Protein AF-A0A3P1SS65-F1 (afdb_monomer_lite)

Radius of gyration: 16.15 Å; chains: 1; bounding box: 39×20×44 Å

Sequence (102 aa):
MQHAYPVVMLGLSTGIILFATLVALGGVYMIPRSRMAKIKDGKTYARQFAKTLAVVAAAPLPSAAVAMTGSIDKTIFPVLAVLLVSFAVCIYIGTRIMRKAM

Secondary structure (DSSP, 8-state):
-TTHHHHHHHHHHHHHHHHHHHHHTTS-----GGGGGG-S-HHHHHHHHHHHHHHHHHTHHHHHHHHHSS-GGGTHHHHHHHHHHHHHHHHHHHHHHHTTT-

Structure (mmCIF, N/CA/C/O backbone):
data_AF-A0A3P1SS65-F1
#
_entry.id   AF-A0A3P1SS65-F1
#
loop_
_atom_site.group_PDB
_atom_site.id
_atom_site.type_symbol
_atom_site.label_atom_id
_atom_site.label_alt_id
_atom_site.label_comp_id
_atom_site.label_asym_id
_atom_site.label_entity_id
_atom_site.label_seq_id
_atom_site.pdbx_PDB_ins_code
_atom_site.Cartn_x
_atom_site.Cartn_y
_atom_site.Cartn_z
_atom_site.occupancy
_atom_site.B_iso_or_equiv
_atom_site.auth_seq_id
_atom_site.auth_comp_id
_atom_site.auth_asym_id
_atom_site.auth_atom_id
_atom_site.pdbx_PDB_model_num
ATOM 1 N N . MET A 1 1 ? 6.806 -4.082 -25.550 1.00 57.31 1 MET A N 1
ATOM 2 C CA . MET A 1 1 ? 6.442 -4.532 -24.182 1.00 57.31 1 MET A CA 1
ATOM 3 C C . MET A 1 1 ? 7.180 -3.780 -23.062 1.00 57.31 1 MET A C 1
ATOM 5 O O . MET A 1 1 ? 6.920 -4.052 -21.898 1.00 57.31 1 MET A O 1
ATOM 9 N N . GLN A 1 2 ? 8.040 -2.798 -23.375 1.00 59.25 2 GLN A N 1
ATOM 10 C CA . GLN A 1 2 ? 8.947 -2.163 -22.409 1.00 59.25 2 GLN A CA 1
ATOM 11 C C . GLN A 1 2 ? 8.266 -1.328 -21.302 1.00 59.25 2 GLN A C 1
ATOM 13 O O . GLN A 1 2 ? 8.835 -1.133 -20.235 1.00 59.25 2 GLN A O 1
ATOM 18 N N . HIS A 1 3 ? 7.016 -0.907 -21.501 1.00 65.25 3 HIS A N 1
ATOM 19 C CA . HIS A 1 3 ? 6.274 -0.106 -20.518 1.00 65.25 3 HIS A CA 1
ATOM 20 C C . HIS A 1 3 ? 5.126 -0.860 -19.835 1.00 65.25 3 HIS A C 1
ATOM 22 O O . HIS A 1 3 ? 4.416 -0.279 -19.022 1.00 65.25 3 HIS A O 1
ATOM 28 N N . ALA A 1 4 ? 4.942 -2.154 -20.118 1.00 74.81 4 ALA A N 1
ATOM 29 C CA . ALA A 1 4 ? 3.841 -2.919 -19.533 1.00 74.81 4 ALA A CA 1
ATOM 30 C C . ALA A 1 4 ? 3.963 -3.023 -18.001 1.00 74.81 4 ALA A C 1
ATOM 32 O O . ALA A 1 4 ? 2.986 -2.817 -17.291 1.00 74.81 4 ALA A O 1
ATOM 33 N N . TYR A 1 5 ? 5.173 -3.264 -17.487 1.00 77.88 5 TYR A N 1
ATOM 34 C CA . TYR A 1 5 ? 5.426 -3.386 -16.048 1.00 77.88 5 TYR A CA 1
ATOM 35 C C . TYR A 1 5 ? 5.087 -2.113 -15.245 1.00 77.88 5 TYR A C 1
ATOM 37 O O . TYR A 1 5 ? 4.262 -2.208 -14.334 1.00 77.88 5 TYR A O 1
ATOM 45 N N . PRO A 1 6 ? 5.637 -0.917 -15.555 1.00 78.44 6 PRO A N 1
ATOM 46 C CA . PRO A 1 6 ? 5.307 0.290 -14.796 1.00 78.44 6 PRO A CA 1
ATOM 47 C C . PRO A 1 6 ? 3.827 0.674 -14.925 1.00 78.44 6 PRO A C 1
ATOM 49 O O . PRO A 1 6 ? 3.237 1.100 -13.937 1.00 78.44 6 PRO A O 1
ATOM 52 N N . VAL A 1 7 ? 3.196 0.459 -16.087 1.00 83.00 7 VAL A N 1
ATOM 53 C CA . VAL A 1 7 ? 1.756 0.721 -16.277 1.00 83.00 7 VAL A CA 1
ATOM 54 C C . VAL A 1 7 ? 0.899 -0.190 -15.393 1.00 83.00 7 VAL A C 1
ATOM 56 O O . VAL A 1 7 ? -0.019 0.291 -14.730 1.00 83.00 7 VAL A O 1
ATOM 59 N N . VAL A 1 8 ? 1.217 -1.486 -15.321 1.00 83.88 8 VAL A N 1
ATOM 60 C CA . VAL A 1 8 ? 0.506 -2.440 -14.452 1.00 83.88 8 VAL A CA 1
ATOM 61 C C . VAL A 1 8 ? 0.708 -2.096 -12.975 1.00 83.88 8 VAL A C 1
ATOM 63 O O . VAL A 1 8 ? -0.257 -2.102 -12.213 1.00 83.88 8 VAL A O 1
ATOM 66 N N . MET A 1 9 ? 1.932 -1.748 -12.569 1.00 82.38 9 MET A N 1
ATOM 67 C CA . MET A 1 9 ? 2.233 -1.388 -11.180 1.00 82.38 9 MET A CA 1
ATOM 68 C C . MET A 1 9 ? 1.537 -0.092 -10.754 1.00 82.38 9 MET A C 1
ATOM 70 O O . MET A 1 9 ? 0.981 -0.039 -9.661 1.00 82.38 9 MET A O 1
ATOM 74 N N . LEU A 1 10 ? 1.496 0.924 -11.621 1.00 83.69 10 LEU A N 1
ATOM 75 C CA . LEU A 1 10 ? 0.738 2.152 -11.368 1.00 83.69 10 LEU A CA 1
ATOM 76 C C . LEU A 1 10 ? -0.767 1.871 -11.277 1.00 83.69 10 LEU A C 1
ATOM 78 O O . LEU A 1 10 ? -1.406 2.318 -10.328 1.00 83.69 10 LEU A O 1
ATOM 82 N N . GLY A 1 11 ? -1.319 1.079 -12.203 1.00 84.94 11 GLY A N 1
ATOM 83 C CA . GLY A 1 11 ? -2.735 0.703 -12.191 1.00 84.94 11 GLY A CA 1
ATOM 84 C C . GLY A 1 11 ? -3.144 -0.057 -10.925 1.00 84.94 11 GLY A C 1
ATOM 85 O O . GLY A 1 11 ? -4.165 0.266 -10.316 1.00 84.94 11 GLY A O 1
ATOM 86 N N . LEU A 1 12 ? -2.323 -1.015 -10.481 1.00 85.19 12 LEU A N 1
ATOM 87 C CA . LEU A 1 12 ? -2.529 -1.738 -9.223 1.00 85.19 12 LEU A CA 1
ATOM 88 C C . LEU A 1 12 ? -2.501 -0.795 -8.016 1.00 85.19 12 LEU A C 1
ATOM 90 O O . LEU A 1 12 ? -3.416 -0.833 -7.193 1.00 85.19 12 LEU A O 1
ATOM 94 N N . SER A 1 13 ? -1.498 0.082 -7.926 1.00 85.19 13 SER A N 1
ATOM 95 C CA . SER A 1 13 ? -1.393 1.065 -6.843 1.00 85.19 13 SER A CA 1
ATOM 96 C C . SER A 1 13 ? -2.615 1.983 -6.791 1.00 85.19 13 SER A C 1
ATOM 98 O O . SER A 1 13 ? -3.211 2.159 -5.729 1.00 85.19 13 SER A O 1
ATOM 100 N N . THR A 1 14 ? -3.048 2.520 -7.936 1.00 83.31 14 THR A N 1
ATOM 101 C CA . THR A 1 14 ? -4.243 3.369 -8.021 1.00 83.31 14 THR A CA 1
ATOM 102 C C . THR A 1 14 ? -5.504 2.612 -7.604 1.00 83.31 14 THR A C 1
ATOM 104 O O . THR A 1 14 ? -6.289 3.138 -6.817 1.00 83.31 14 THR A O 1
ATOM 107 N N . GLY A 1 15 ? -5.684 1.368 -8.060 1.00 83.81 15 GLY A N 1
ATOM 108 C CA . GLY A 1 15 ? -6.829 0.538 -7.681 1.00 83.81 15 GLY A CA 1
ATOM 109 C C . GLY A 1 15 ? -6.902 0.280 -6.173 1.00 83.81 15 GLY A C 1
ATOM 110 O O . GLY A 1 15 ? -7.965 0.429 -5.569 1.00 83.81 15 GLY A O 1
ATOM 111 N N . ILE A 1 16 ? -5.766 -0.033 -5.539 1.00 84.62 16 ILE A N 1
ATOM 112 C CA . ILE A 1 16 ? -5.706 -0.266 -4.089 1.00 84.62 16 ILE A CA 1
ATOM 113 C C . ILE A 1 16 ? -5.939 1.037 -3.310 1.00 84.62 16 ILE A C 1
ATOM 115 O O . ILE A 1 16 ? -6.622 1.007 -2.288 1.00 84.62 16 ILE A O 1
ATOM 119 N N . ILE A 1 17 ? -5.436 2.183 -3.784 1.00 85.44 17 ILE A N 1
ATOM 120 C CA . ILE A 1 17 ? -5.700 3.491 -3.157 1.00 85.44 17 ILE A CA 1
ATOM 121 C C . ILE A 1 17 ? -7.193 3.820 -3.205 1.00 85.44 17 ILE A C 1
ATOM 123 O O . ILE A 1 17 ? -7.769 4.146 -2.170 1.00 85.44 17 ILE A O 1
ATOM 127 N N . LEU A 1 18 ? -7.836 3.685 -4.370 1.00 83.56 18 LEU A N 1
ATOM 128 C CA . LEU A 1 18 ? -9.276 3.923 -4.515 1.00 83.56 18 LEU A CA 1
ATOM 129 C C . LEU A 1 18 ? -10.085 3.007 -3.591 1.00 83.56 18 LEU A C 1
ATOM 131 O O . LEU A 1 18 ? -11.003 3.456 -2.902 1.00 83.56 18 LEU A O 1
ATOM 135 N N . PHE A 1 19 ? -9.700 1.732 -3.516 1.00 79.75 19 PHE A N 1
ATOM 136 C CA . PHE A 1 19 ? -10.313 0.779 -2.602 1.00 79.75 19 PHE A CA 1
ATOM 137 C C . PHE A 1 19 ? -10.121 1.179 -1.129 1.00 79.75 19 PHE A C 1
ATOM 139 O O . PHE A 1 19 ? -11.072 1.160 -0.346 1.00 79.75 19 PHE A O 1
ATOM 146 N N . ALA A 1 20 ? -8.920 1.617 -0.748 1.00 80.56 20 ALA A N 1
ATOM 147 C CA . ALA A 1 20 ? -8.637 2.121 0.591 1.00 80.56 20 ALA A CA 1
ATOM 148 C C . ALA A 1 20 ? -9.516 3.332 0.945 1.00 80.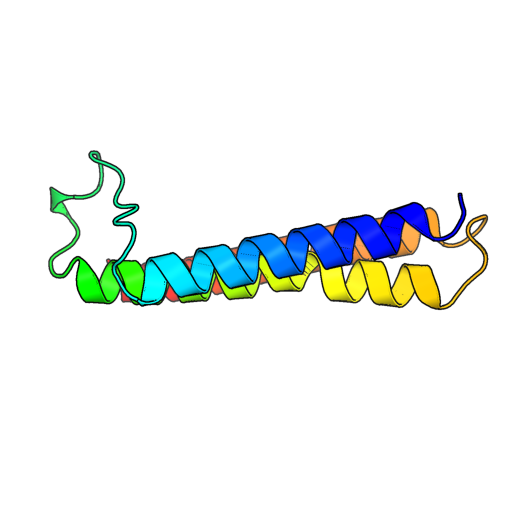56 20 ALA A C 1
ATOM 150 O O . ALA A 1 20 ? -10.021 3.415 2.065 1.00 80.56 20 ALA A O 1
ATOM 151 N N . THR A 1 21 ? -9.754 4.244 -0.002 1.00 79.19 21 THR A N 1
ATOM 152 C CA . THR A 1 21 ? -10.653 5.391 0.189 1.00 79.19 21 THR A CA 1
ATOM 153 C C . THR A 1 21 ? -12.094 4.946 0.445 1.00 79.19 21 THR A C 1
ATOM 155 O O . THR A 1 21 ? -12.728 5.454 1.370 1.00 79.19 21 THR A O 1
ATOM 158 N N . LEU A 1 22 ? -12.599 3.955 -0.298 1.00 80.56 22 LEU A N 1
ATOM 159 C CA . LEU A 1 22 ? -13.943 3.399 -0.084 1.00 80.56 22 LEU A CA 1
ATOM 160 C C . LEU A 1 22 ? -14.090 2.760 1.305 1.00 80.56 22 LEU A C 1
ATOM 162 O O . LEU A 1 22 ? -15.101 2.964 1.982 1.00 80.56 22 LEU A O 1
ATOM 166 N N . VAL A 1 23 ? -13.060 2.045 1.769 1.00 80.69 23 VAL A N 1
ATOM 167 C CA . VAL A 1 23 ? -13.028 1.483 3.128 1.00 80.69 23 VAL A CA 1
ATOM 168 C C . VAL A 1 23 ? -12.972 2.593 4.189 1.00 80.69 23 VAL A C 1
ATOM 170 O O . VAL A 1 23 ? -13.674 2.519 5.197 1.00 80.69 23 VAL A O 1
ATOM 173 N N . ALA A 1 24 ? -12.199 3.662 3.963 1.00 75.81 24 ALA A N 1
ATOM 174 C CA . ALA A 1 24 ? -12.098 4.796 4.890 1.00 75.81 24 ALA A CA 1
ATOM 175 C C . ALA A 1 24 ? -13.420 5.561 5.061 1.00 75.81 24 ALA A C 1
ATOM 177 O O . ALA A 1 24 ? -13.714 6.042 6.159 1.00 75.81 24 ALA A O 1
ATOM 178 N N . LEU A 1 25 ? -14.203 5.673 3.983 1.00 78.00 25 LEU A N 1
ATOM 179 C CA . LEU A 1 25 ? -15.518 6.319 3.970 1.00 78.00 25 LEU A CA 1
ATOM 180 C C . LEU A 1 25 ? -16.613 5.464 4.631 1.00 78.00 25 LEU A C 1
ATOM 182 O O . LEU A 1 25 ? -17.736 5.933 4.790 1.00 78.00 25 LEU A O 1
ATOM 186 N N . GLY A 1 26 ? -16.290 4.240 5.065 1.00 65.44 26 GLY A N 1
ATOM 187 C 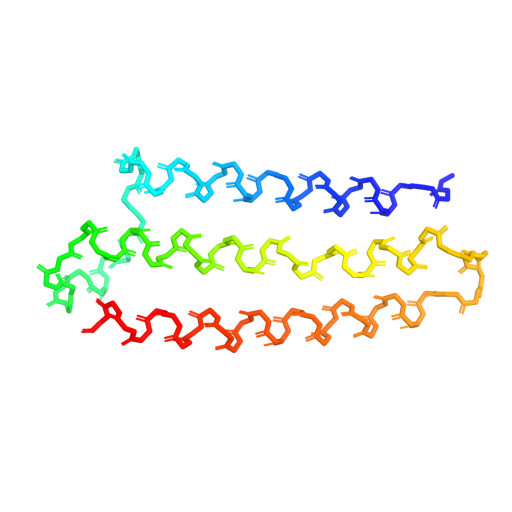CA . GLY A 1 26 ? -17.232 3.341 5.731 1.00 65.44 26 GLY A CA 1
ATOM 188 C C . GLY A 1 26 ? -18.151 2.584 4.771 1.00 65.44 26 GLY A C 1
ATOM 189 O O . GLY A 1 26 ? -19.103 1.960 5.225 1.00 65.44 26 GLY A O 1
ATOM 190 N N . GLY A 1 27 ? -17.862 2.603 3.464 1.00 61.00 27 GLY A N 1
ATOM 191 C CA . GLY A 1 27 ? -18.627 1.843 2.472 1.00 61.00 27 GLY A CA 1
ATOM 192 C C . GLY A 1 27 ? -18.393 0.332 2.557 1.00 61.00 27 GLY A C 1
ATOM 193 O O . GLY A 1 27 ? -19.228 -0.444 2.102 1.00 61.00 27 GLY A O 1
ATOM 194 N N . VAL A 1 28 ? -17.274 -0.101 3.155 1.00 65.62 28 VAL A N 1
ATOM 195 C CA . VAL A 1 28 ? -16.913 -1.519 3.292 1.00 65.62 28 VAL A CA 1
ATOM 196 C C . VAL A 1 28 ? -16.273 -1.774 4.658 1.00 65.62 28 VAL A C 1
ATOM 198 O O . VAL A 1 28 ? -15.208 -1.242 4.969 1.00 65.62 28 VAL A O 1
ATOM 201 N N . TYR A 1 29 ? -16.889 -2.635 5.469 1.00 63.03 29 TYR A N 1
ATOM 202 C CA . TYR A 1 29 ? -16.332 -3.082 6.748 1.00 63.03 29 TYR A CA 1
ATOM 203 C C . TYR A 1 29 ? -15.513 -4.365 6.554 1.00 63.03 29 TYR A C 1
ATOM 205 O O . TYR A 1 29 ? -16.057 -5.465 6.518 1.00 63.03 29 TYR A O 1
ATOM 213 N N . MET A 1 30 ? -14.188 -4.238 6.457 1.00 67.06 30 MET A N 1
ATOM 214 C CA . MET A 1 30 ? -13.264 -5.379 6.355 1.00 67.06 30 MET A CA 1
ATOM 215 C C . MET A 1 30 ? -12.719 -5.802 7.721 1.00 67.06 30 MET A C 1
ATOM 217 O O . MET A 1 30 ? -11.512 -5.809 7.945 1.00 67.06 30 MET A O 1
ATOM 221 N N . ILE A 1 31 ? -13.600 -6.147 8.661 1.00 73.69 31 ILE A N 1
ATOM 222 C CA . ILE A 1 31 ? -13.175 -6.720 9.943 1.00 73.69 31 ILE A CA 1
ATOM 223 C C . ILE A 1 31 ? -13.225 -8.251 9.837 1.00 73.69 31 ILE A C 1
ATOM 225 O O . ILE A 1 31 ? -14.309 -8.808 9.654 1.00 73.69 31 ILE A O 1
ATOM 229 N N . PRO A 1 32 ? -12.096 -8.970 9.991 1.00 72.44 32 PRO A N 1
ATOM 230 C CA . PRO A 1 32 ? -12.123 -10.424 10.076 1.00 72.44 32 PRO A CA 1
ATOM 231 C C . PRO A 1 32 ? -13.003 -10.863 11.250 1.00 72.44 32 PRO A C 1
ATOM 233 O O . PRO A 1 32 ? -12.811 -10.385 12.371 1.00 72.44 32 PRO A O 1
ATOM 236 N N . ARG A 1 33 ? -13.928 -11.810 11.034 1.00 70.75 33 ARG A N 1
ATOM 237 C CA . ARG A 1 33 ? -14.815 -12.325 12.101 1.00 70.75 33 ARG A CA 1
ATOM 238 C C . ARG A 1 33 ? -14.038 -12.786 13.341 1.00 70.75 33 ARG A C 1
ATOM 240 O O . ARG A 1 33 ? -14.460 -12.522 14.460 1.00 70.75 33 ARG A O 1
ATOM 247 N N . SER A 1 34 ? -12.852 -13.366 13.149 1.00 74.31 34 SER A N 1
ATOM 248 C CA . SER A 1 34 ? -11.942 -13.803 14.223 1.00 74.31 34 SER A CA 1
ATOM 249 C C . SER A 1 34 ? -11.369 -12.668 15.088 1.00 74.31 34 SER A C 1
ATOM 251 O O . SER A 1 34 ? -10.814 -12.923 16.156 1.00 74.31 34 SER A O 1
ATOM 253 N N . ARG A 1 35 ? -11.470 -11.412 14.640 1.00 71.44 35 ARG A N 1
ATOM 254 C CA . ARG A 1 35 ? -10.942 -10.217 15.316 1.00 71.44 35 ARG A CA 1
ATOM 255 C C . ARG A 1 35 ? -12.037 -9.249 15.770 1.00 71.44 35 ARG A C 1
ATOM 257 O O . ARG A 1 35 ? -11.703 -8.332 16.513 1.00 71.44 35 ARG A O 1
ATOM 264 N N . MET A 1 36 ? -13.308 -9.451 15.391 1.00 70.69 36 MET A N 1
ATOM 265 C CA . MET A 1 36 ? -14.415 -8.552 15.769 1.00 70.69 36 MET A CA 1
ATOM 266 C C . MET A 1 36 ? -14.493 -8.328 17.282 1.00 70.69 36 MET A C 1
ATOM 268 O O . MET A 1 36 ? -14.601 -7.190 17.714 1.00 70.69 36 MET A O 1
ATOM 272 N N . ALA A 1 37 ? -14.339 -9.383 18.089 1.00 72.06 37 ALA A N 1
ATOM 273 C CA . ALA A 1 37 ? -14.399 -9.284 19.550 1.00 72.06 37 ALA A CA 1
ATOM 274 C C . ALA A 1 37 ? -13.271 -8.437 20.177 1.00 72.06 37 ALA A C 1
ATOM 276 O O . ALA A 1 37 ? -13.388 -8.012 21.321 1.00 72.06 37 ALA A O 1
ATOM 277 N N . LYS A 1 38 ? -12.170 -8.197 19.449 1.00 70.94 38 LYS A N 1
ATOM 278 C CA . LYS A 1 38 ? -11.029 -7.392 19.920 1.00 70.94 38 LYS A CA 1
ATOM 279 C C . LYS A 1 38 ? -11.095 -5.934 19.466 1.00 70.94 38 LYS A C 1
ATOM 281 O O . LYS A 1 38 ? -10.298 -5.131 19.929 1.00 70.94 38 LYS A O 1
ATOM 286 N N . ILE A 1 39 ? -12.010 -5.584 18.564 1.00 72.31 39 ILE A N 1
ATOM 287 C CA . ILE A 1 39 ? -12.094 -4.241 17.988 1.00 72.31 39 ILE A CA 1
ATOM 288 C C . ILE A 1 39 ? -13.209 -3.482 18.705 1.00 72.31 39 ILE A C 1
ATOM 290 O O . ILE A 1 39 ? -14.387 -3.704 18.445 1.00 72.31 39 ILE A O 1
ATOM 294 N N . LYS A 1 40 ? -12.822 -2.577 19.614 1.00 66.69 40 LYS A N 1
ATOM 295 C CA . LYS A 1 40 ? -13.760 -1.721 20.364 1.00 66.69 40 LYS A CA 1
ATOM 296 C C . LYS A 1 40 ? -14.480 -0.696 19.482 1.00 66.69 40 LYS A C 1
ATOM 298 O O . LYS A 1 40 ? -15.611 -0.336 19.783 1.00 66.69 40 LYS A O 1
ATOM 303 N N . ASP A 1 41 ? -13.834 -0.231 18.412 1.00 78.69 41 ASP A N 1
ATOM 304 C CA . ASP A 1 41 ? -14.387 0.766 17.491 1.00 78.69 41 ASP A CA 1
ATOM 305 C C . ASP A 1 41 ? -14.095 0.391 16.029 1.00 78.69 41 ASP A C 1
ATOM 307 O O . ASP A 1 41 ? -12.985 0.561 15.512 1.00 78.69 41 ASP A O 1
ATOM 311 N N . GLY A 1 42 ? -15.129 -0.102 15.341 1.00 73.62 42 GLY A N 1
ATOM 312 C CA . GLY A 1 42 ? -15.050 -0.497 13.935 1.00 73.62 42 GLY A CA 1
ATOM 313 C C . GLY A 1 42 ? -14.747 0.660 12.978 1.00 73.62 42 GLY A C 1
ATOM 314 O O . GLY A 1 42 ? -14.124 0.439 11.939 1.00 73.62 42 GLY A O 1
ATOM 315 N N . LYS A 1 43 ? -15.117 1.903 13.323 1.00 77.44 43 LYS A N 1
ATOM 316 C CA . LYS A 1 43 ? -14.848 3.089 12.494 1.00 77.44 43 LYS A CA 1
ATOM 317 C C . LYS A 1 43 ? -13.377 3.484 12.572 1.00 77.44 43 LYS A C 1
ATOM 319 O O . LYS A 1 43 ? -12.761 3.795 11.550 1.00 77.44 43 LYS A O 1
ATOM 324 N N . THR A 1 44 ? -12.795 3.429 13.768 1.00 80.62 44 THR A N 1
ATOM 325 C CA . THR A 1 44 ? -11.355 3.645 13.958 1.00 80.62 44 THR A CA 1
ATOM 326 C C . THR A 1 44 ? -10.538 2.544 13.285 1.00 80.62 44 THR A C 1
ATOM 328 O O . THR A 1 44 ? -9.568 2.854 12.589 1.00 80.62 44 THR A O 1
ATOM 331 N N . TYR A 1 45 ? -10.969 1.284 13.387 1.00 82.44 45 TYR A N 1
ATOM 332 C CA . TYR A 1 45 ? -10.340 0.176 12.669 1.00 82.4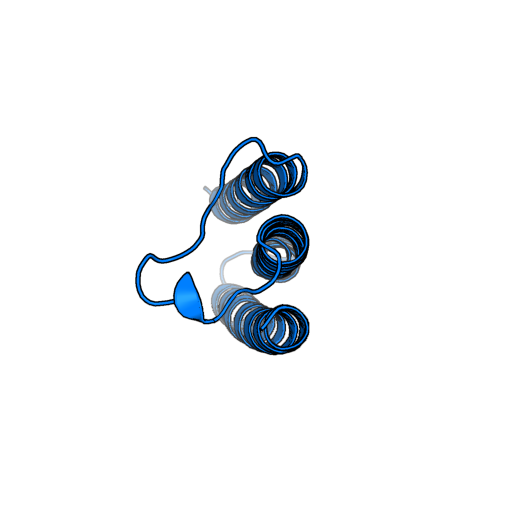4 45 TYR A CA 1
ATOM 333 C C . TYR A 1 45 ? -10.371 0.375 11.149 1.00 82.44 45 TYR A C 1
ATOM 335 O O . TYR A 1 45 ? -9.323 0.299 10.513 1.00 82.44 45 TYR A O 1
ATOM 343 N N . ALA A 1 46 ? -11.532 0.694 10.563 1.00 79.19 46 ALA A N 1
ATOM 344 C CA . ALA A 1 46 ? -11.668 0.899 9.119 1.00 79.19 46 ALA A CA 1
ATOM 345 C C . ALA A 1 46 ? -10.750 2.020 8.603 1.00 79.19 46 ALA A C 1
ATOM 347 O O . ALA A 1 46 ? -10.067 1.854 7.594 1.00 79.19 46 ALA A O 1
ATOM 348 N N . ARG A 1 47 ? -10.646 3.134 9.342 1.00 81.56 47 ARG A N 1
ATOM 349 C CA . ARG A 1 47 ? -9.717 4.229 9.013 1.00 81.56 47 ARG A CA 1
ATOM 350 C C . ARG A 1 47 ? -8.256 3.796 9.058 1.00 81.56 47 ARG A C 1
ATOM 352 O O . ARG A 1 47 ? -7.472 4.208 8.207 1.00 81.56 47 ARG A O 1
ATOM 359 N N . GLN A 1 48 ? -7.860 3.011 10.056 1.00 83.31 48 GLN A N 1
ATOM 360 C CA . GLN A 1 48 ? -6.476 2.553 10.172 1.00 83.31 48 GLN A CA 1
ATOM 361 C C . GLN A 1 48 ? -6.140 1.477 9.138 1.00 83.31 48 GLN A C 1
ATOM 363 O O . GLN A 1 48 ? -5.069 1.524 8.542 1.00 83.31 48 GLN A O 1
ATOM 368 N N . PHE A 1 49 ? -7.083 0.587 8.844 1.00 83.81 49 PHE A N 1
ATOM 369 C CA . PHE A 1 49 ? -6.956 -0.396 7.778 1.00 83.81 49 PHE A CA 1
ATOM 370 C C . PHE A 1 49 ? -6.833 0.268 6.402 1.00 83.81 49 PHE A C 1
ATOM 372 O O . PHE A 1 49 ? -5.939 -0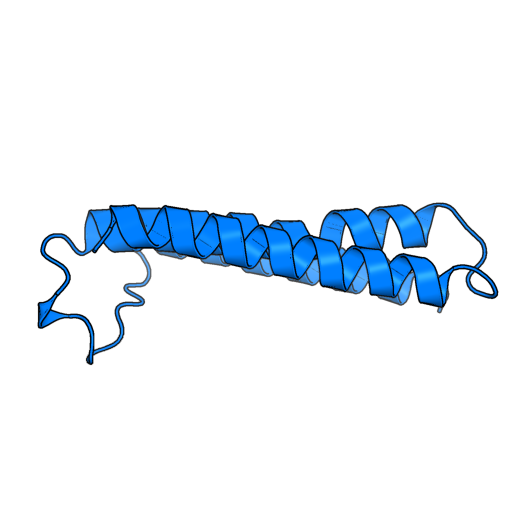.079 5.636 1.00 83.81 49 PHE A O 1
ATOM 379 N N . ALA A 1 50 ? -7.638 1.297 6.123 1.00 82.12 50 ALA A N 1
ATOM 380 C CA . ALA A 1 50 ? -7.502 2.103 4.914 1.00 82.12 50 ALA A CA 1
ATOM 381 C C . ALA A 1 50 ? -6.128 2.784 4.809 1.00 82.12 50 ALA A C 1
ATOM 383 O O . ALA A 1 50 ? -5.501 2.756 3.753 1.00 82.12 50 ALA A O 1
ATOM 384 N N . LYS A 1 51 ? -5.606 3.344 5.908 1.00 83.06 51 LYS A N 1
ATOM 385 C CA . LYS A 1 51 ? -4.239 3.895 5.935 1.00 83.06 51 LYS A CA 1
ATOM 386 C C . LYS A 1 51 ? -3.194 2.825 5.623 1.00 83.06 51 LYS A C 1
ATOM 388 O O . LYS A 1 51 ? -2.278 3.081 4.850 1.00 83.06 51 LYS A O 1
ATOM 393 N N . THR A 1 52 ? -3.340 1.631 6.189 1.00 85.06 52 THR A N 1
ATOM 394 C CA . THR A 1 52 ? -2.447 0.503 5.908 1.00 85.06 52 THR A CA 1
ATOM 395 C C . THR A 1 52 ? -2.504 0.085 4.441 1.00 85.06 52 THR A C 1
ATOM 397 O O . THR A 1 52 ? -1.453 -0.093 3.832 1.00 85.06 52 THR A O 1
ATOM 400 N N . LEU A 1 53 ? -3.697 -0.001 3.846 1.00 83.56 53 LEU A N 1
ATOM 401 C CA . LEU A 1 53 ? -3.857 -0.283 2.418 1.00 83.56 53 LEU A CA 1
ATOM 402 C C . LEU A 1 53 ? -3.196 0.785 1.543 1.00 83.56 53 LEU A C 1
ATOM 404 O O . LEU A 1 53 ? -2.482 0.435 0.611 1.00 83.56 53 LEU A O 1
ATOM 408 N N . ALA A 1 54 ? -3.371 2.069 1.867 1.00 83.06 54 ALA A N 1
ATOM 409 C CA . ALA A 1 54 ? -2.739 3.163 1.131 1.00 83.06 54 ALA A CA 1
ATOM 410 C C . ALA A 1 54 ? -1.202 3.104 1.206 1.00 83.06 54 ALA A C 1
ATOM 412 O O . ALA A 1 54 ? -0.525 3.323 0.206 1.00 83.06 54 ALA A O 1
ATOM 413 N N . VAL A 1 55 ? -0.644 2.754 2.370 1.00 84.75 55 VAL A N 1
ATOM 414 C CA . VAL A 1 55 ? 0.806 2.559 2.532 1.00 84.75 55 VAL A CA 1
ATOM 415 C C . VAL A 1 55 ? 1.294 1.370 1.705 1.00 84.75 55 VAL A C 1
ATOM 417 O O . VAL A 1 55 ? 2.290 1.489 0.999 1.00 84.75 55 VAL A O 1
ATOM 420 N N . VAL A 1 56 ? 0.598 0.232 1.737 1.00 84.81 56 VAL A N 1
ATOM 421 C CA . VAL A 1 56 ? 0.964 -0.946 0.929 1.00 84.81 56 VAL A CA 1
ATOM 422 C C . VAL A 1 56 ? 0.849 -0.656 -0.568 1.00 84.81 56 VAL A C 1
ATOM 424 O O . VAL A 1 56 ? 1.720 -1.065 -1.330 1.00 84.81 56 VAL A O 1
ATOM 427 N N . ALA A 1 57 ? -0.148 0.125 -0.982 1.00 85.62 57 ALA A N 1
ATOM 428 C CA . ALA A 1 57 ? -0.303 0.576 -2.362 1.00 85.62 57 ALA A CA 1
ATOM 429 C C . ALA A 1 57 ? 0.833 1.487 -2.843 1.00 85.62 57 ALA A C 1
ATOM 431 O O . ALA A 1 57 ? 1.012 1.645 -4.043 1.00 85.62 57 ALA A O 1
ATOM 432 N N . ALA A 1 58 ? 1.615 2.087 -1.942 1.00 82.19 58 ALA A N 1
ATOM 433 C CA . ALA A 1 58 ? 2.785 2.868 -2.328 1.00 82.19 58 ALA A CA 1
ATOM 434 C C . ALA A 1 58 ? 4.002 1.990 -2.666 1.00 82.19 58 ALA A C 1
ATOM 436 O O . ALA A 1 58 ? 4.895 2.449 -3.372 1.00 82.19 58 ALA A O 1
ATOM 437 N N . ALA A 1 59 ? 4.043 0.730 -2.213 1.00 84.00 59 ALA A N 1
ATOM 438 C CA . ALA A 1 59 ? 5.184 -0.171 -2.406 1.00 84.00 59 ALA A CA 1
ATOM 439 C C . ALA A 1 59 ? 5.606 -0.396 -3.877 1.00 84.00 59 ALA A C 1
ATOM 441 O O . ALA A 1 59 ? 6.807 -0.483 -4.135 1.00 84.00 59 ALA A O 1
ATOM 442 N N . PRO A 1 60 ? 4.687 -0.469 -4.860 1.00 83.75 60 PRO A N 1
ATOM 443 C CA . PRO A 1 60 ? 5.059 -0.643 -6.262 1.00 83.75 60 PRO A CA 1
ATOM 444 C C . PRO A 1 60 ? 5.598 0.633 -6.920 1.00 83.75 60 PRO A C 1
ATOM 446 O O . PRO A 1 60 ? 6.263 0.540 -7.949 1.00 83.75 60 PRO A O 1
ATOM 449 N N . LEU A 1 61 ? 5.332 1.823 -6.360 1.00 84.75 61 LEU A N 1
ATOM 450 C CA . LEU A 1 61 ? 5.663 3.103 -7.003 1.00 84.75 61 LEU A CA 1
ATOM 451 C C . LEU A 1 61 ? 7.179 3.320 -7.164 1.00 84.75 61 LEU A C 1
ATOM 453 O O . LEU A 1 61 ? 7.595 3.661 -8.272 1.00 84.75 61 LEU A O 1
ATOM 457 N N . PRO A 1 62 ? 8.033 3.073 -6.146 1.00 83.75 62 PRO A N 1
ATOM 458 C CA . PRO A 1 62 ? 9.483 3.169 -6.309 1.00 83.75 62 PRO A CA 1
ATOM 459 C C . PRO A 1 62 ? 10.024 2.174 -7.342 1.00 83.75 62 PRO A C 1
ATOM 461 O O . PRO A 1 62 ? 10.904 2.515 -8.126 1.00 83.75 62 PRO A O 1
ATOM 464 N N . SER A 1 63 ? 9.469 0.956 -7.385 1.00 82.00 63 SER A N 1
ATOM 465 C CA . SER A 1 63 ? 9.853 -0.069 -8.366 1.00 82.00 63 SER A CA 1
ATOM 466 C C . SER A 1 63 ? 9.482 0.354 -9.793 1.00 82.00 63 SER A C 1
ATOM 468 O O . SER A 1 63 ? 10.297 0.236 -10.707 1.00 82.00 63 SER A O 1
ATOM 470 N N . ALA A 1 64 ? 8.286 0.923 -9.980 1.00 80.00 64 ALA A N 1
ATOM 471 C CA . ALA A 1 64 ? 7.848 1.478 -11.256 1.00 80.00 64 ALA A CA 1
ATOM 472 C C . ALA A 1 64 ? 8.713 2.673 -11.694 1.00 80.00 64 ALA A C 1
ATOM 474 O O . ALA A 1 64 ? 9.093 2.744 -12.859 1.00 80.00 64 ALA A O 1
ATOM 475 N N . ALA A 1 65 ? 9.085 3.566 -10.769 1.00 82.06 65 ALA A N 1
ATOM 476 C CA . ALA A 1 65 ? 9.961 4.700 -11.059 1.00 82.06 65 ALA A CA 1
ATOM 477 C C . ALA A 1 65 ? 11.343 4.246 -11.560 1.00 82.06 65 ALA A C 1
ATOM 479 O O . ALA A 1 65 ? 11.832 4.765 -12.558 1.00 82.06 65 ALA A O 1
ATOM 480 N N . VAL A 1 66 ? 11.938 3.227 -10.929 1.00 80.81 66 VAL A N 1
ATOM 481 C CA . VAL A 1 66 ? 13.217 2.637 -11.370 1.00 80.81 66 VAL A CA 1
ATOM 482 C C . VAL A 1 66 ? 13.081 1.932 -12.723 1.00 80.81 66 VAL A C 1
ATOM 484 O O . VAL A 1 66 ? 13.985 1.999 -13.551 1.00 80.81 66 VAL A O 1
ATOM 487 N N . ALA A 1 67 ? 11.942 1.293 -12.995 1.00 79.38 67 ALA A N 1
ATOM 488 C CA . ALA A 1 67 ? 11.682 0.681 -14.297 1.00 79.38 67 ALA A CA 1
ATOM 489 C C . ALA A 1 67 ? 11.546 1.718 -15.431 1.00 79.38 67 ALA A C 1
ATOM 491 O O . ALA A 1 67 ? 11.784 1.389 -16.590 1.00 79.38 67 ALA A O 1
ATOM 492 N N . MET A 1 68 ? 11.178 2.965 -15.115 1.00 76.69 68 MET A N 1
ATOM 493 C CA . MET A 1 68 ? 11.048 4.050 -16.094 1.00 76.69 68 MET A CA 1
ATOM 494 C C . MET A 1 68 ? 12.378 4.746 -16.427 1.00 76.69 68 MET A C 1
ATOM 496 O O . MET A 1 68 ? 12.443 5.439 -17.439 1.00 76.69 68 MET A O 1
ATOM 500 N N . THR A 1 69 ? 13.434 4.574 -15.621 1.00 77.56 69 THR A N 1
ATOM 501 C CA . THR A 1 69 ? 14.707 5.305 -15.778 1.00 77.56 69 THR A CA 1
ATOM 502 C C . THR A 1 69 ? 15.793 4.572 -16.576 1.00 77.56 69 THR A C 1
ATOM 504 O O . THR A 1 69 ? 16.843 5.165 -16.816 1.00 77.56 69 THR A O 1
ATOM 507 N N . GLY A 1 70 ? 15.596 3.324 -17.032 1.00 63.78 70 GLY A N 1
ATOM 508 C CA . GLY A 1 70 ? 16.659 2.595 -17.741 1.00 63.78 70 GLY A CA 1
ATOM 509 C C . GLY A 1 70 ? 16.228 1.430 -18.637 1.00 63.78 70 GLY A C 1
ATOM 510 O O . GLY A 1 70 ? 15.166 0.835 -18.467 1.00 63.78 70 GLY A O 1
ATOM 511 N N . SER A 1 71 ? 17.105 1.090 -19.590 1.00 58.78 71 SER A N 1
ATOM 512 C CA . SER A 1 71 ? 16.976 -0.022 -20.542 1.00 58.78 71 SER A CA 1
ATOM 513 C C . SER A 1 71 ? 16.867 -1.377 -19.828 1.00 58.78 71 SER A C 1
ATOM 515 O O . SER A 1 71 ? 17.751 -1.757 -19.057 1.00 58.78 71 SER A O 1
ATOM 517 N N . ILE A 1 72 ? 15.784 -2.097 -20.125 1.00 57.41 72 ILE A N 1
ATOM 518 C CA . ILE A 1 72 ? 15.266 -3.291 -19.425 1.00 57.41 72 ILE A CA 1
ATOM 519 C C . ILE A 1 72 ? 16.277 -4.426 -19.238 1.00 57.41 72 ILE A C 1
ATOM 521 O O . ILE A 1 72 ? 16.180 -5.172 -18.265 1.00 57.41 72 ILE A O 1
ATOM 525 N N . ASP A 1 73 ? 17.297 -4.511 -20.089 1.00 60.12 73 ASP A N 1
ATOM 526 C CA . ASP A 1 73 ? 18.264 -5.612 -20.066 1.00 60.12 73 ASP A CA 1
ATOM 527 C C . ASP A 1 73 ? 19.215 -5.586 -18.856 1.00 60.12 73 ASP A C 1
ATOM 529 O O . ASP A 1 73 ? 19.840 -6.597 -18.543 1.00 60.12 73 ASP A O 1
ATOM 533 N N . LYS A 1 74 ? 19.318 -4.460 -18.131 1.00 60.62 74 LYS A N 1
ATOM 534 C CA . LYS A 1 74 ? 20.174 -4.333 -16.929 1.00 60.62 74 LYS A CA 1
ATOM 535 C C . LYS A 1 74 ? 19.419 -3.954 -15.652 1.00 60.62 74 LYS A C 1
ATOM 537 O O . LYS A 1 74 ? 20.036 -3.838 -14.595 1.00 60.62 74 LYS A O 1
ATOM 542 N N . THR A 1 75 ? 18.101 -3.762 -15.719 1.00 66.38 75 THR A N 1
ATOM 543 C CA . THR A 1 75 ? 17.318 -3.160 -14.624 1.00 66.38 75 THR A CA 1
ATOM 544 C C . THR A 1 75 ? 16.368 -4.123 -13.904 1.00 66.38 75 THR A C 1
ATOM 546 O O . THR A 1 75 ? 15.818 -3.756 -12.870 1.00 66.38 75 THR A O 1
ATOM 549 N N . ILE A 1 76 ? 16.223 -5.381 -14.341 1.00 74.94 76 ILE A N 1
ATOM 550 C CA . ILE A 1 76 ? 15.308 -6.353 -13.700 1.00 74.94 76 ILE A CA 1
ATOM 551 C C . ILE A 1 76 ? 15.654 -6.607 -12.221 1.00 74.94 76 ILE A C 1
ATOM 553 O O . ILE A 1 76 ? 14.783 -6.514 -11.356 1.00 74.94 76 ILE A O 1
ATOM 557 N N . PHE A 1 77 ? 16.923 -6.885 -11.909 1.00 76.56 77 PHE A N 1
ATOM 558 C CA . PHE A 1 77 ? 17.371 -7.118 -10.530 1.00 76.56 77 PHE A CA 1
ATOM 559 C C . PHE A 1 77 ? 17.131 -5.923 -9.589 1.00 76.56 77 PHE A C 1
ATOM 561 O O . PHE A 1 77 ? 16.525 -6.128 -8.534 1.00 76.56 77 PHE A O 1
ATOM 568 N N . PRO A 1 78 ? 17.535 -4.679 -9.924 1.00 78.44 78 PRO A N 1
ATOM 569 C CA . PRO A 1 78 ? 17.267 -3.536 -9.055 1.00 78.44 78 PRO A CA 1
ATOM 570 C C . PRO A 1 78 ? 15.768 -3.228 -8.921 1.00 78.44 78 PRO A C 1
ATOM 572 O O . PRO A 1 78 ? 15.323 -2.899 -7.825 1.00 78.44 78 PRO A O 1
ATOM 575 N N . VAL A 1 79 ? 14.961 -3.402 -9.976 1.00 81.69 79 VAL A N 1
ATOM 576 C CA . VAL A 1 79 ? 13.498 -3.207 -9.923 1.00 81.69 79 VAL A CA 1
ATOM 577 C C . VAL A 1 79 ? 12.831 -4.181 -8.943 1.00 81.69 79 VAL A C 1
ATOM 579 O O . VAL A 1 79 ? 11.974 -3.764 -8.156 1.00 81.69 79 VAL A O 1
ATOM 582 N N . LEU A 1 80 ? 13.244 -5.454 -8.951 1.00 81.94 80 LEU A N 1
ATOM 583 C CA . LEU A 1 80 ? 12.755 -6.477 -8.020 1.00 81.94 80 LEU A CA 1
ATOM 584 C C . LEU A 1 80 ? 13.218 -6.221 -6.583 1.00 81.94 80 LEU A C 1
ATOM 586 O O . LEU A 1 80 ? 12.412 -6.311 -5.657 1.00 81.94 80 LEU A O 1
ATOM 590 N N . ALA A 1 81 ? 14.488 -5.862 -6.387 1.00 83.94 81 ALA A N 1
ATOM 591 C CA . ALA A 1 81 ? 15.020 -5.542 -5.064 1.00 83.94 81 ALA A CA 1
ATOM 592 C C . ALA A 1 81 ? 14.272 -4.358 -4.434 1.00 83.94 81 ALA A C 1
ATOM 594 O O . ALA A 1 81 ? 13.845 -4.430 -3.281 1.00 83.94 81 ALA A O 1
ATOM 595 N N . VAL A 1 82 ? 14.035 -3.298 -5.213 1.00 85.50 82 VAL A N 1
ATOM 596 C CA . VAL A 1 82 ? 13.272 -2.124 -4.773 1.00 85.50 82 VAL A CA 1
ATOM 597 C C . VAL A 1 82 ? 11.831 -2.499 -4.442 1.00 85.50 82 VAL A C 1
ATOM 599 O O . VAL A 1 82 ? 11.314 -2.023 -3.432 1.00 85.50 82 VAL A O 1
ATOM 602 N N . LEU A 1 83 ? 11.189 -3.378 -5.219 1.00 84.81 83 LEU A N 1
ATOM 603 C CA . LEU A 1 83 ? 9.832 -3.843 -4.922 1.00 84.81 83 LEU A CA 1
ATOM 604 C C . LEU A 1 83 ? 9.772 -4.595 -3.586 1.00 84.81 83 LEU A C 1
ATOM 606 O O . LEU A 1 83 ? 8.934 -4.276 -2.746 1.00 84.81 83 LEU A O 1
ATOM 610 N N . LEU A 1 84 ? 10.672 -5.560 -3.373 1.00 86.19 84 LEU A N 1
ATOM 611 C CA . LEU A 1 84 ? 10.705 -6.375 -2.155 1.00 86.19 84 LEU A CA 1
ATOM 612 C C . LEU A 1 84 ? 10.984 -5.530 -0.908 1.00 86.19 84 LEU A C 1
ATOM 614 O O . LEU A 1 84 ? 10.277 -5.658 0.092 1.00 86.19 84 LEU A O 1
ATOM 618 N N . VAL A 1 85 ? 11.975 -4.636 -0.977 1.00 87.69 85 VAL A N 1
ATOM 619 C CA . VAL A 1 85 ? 12.312 -3.728 0.128 1.00 87.69 85 VAL A CA 1
ATOM 620 C C . VAL A 1 85 ? 11.152 -2.774 0.412 1.00 87.69 85 VAL A C 1
ATOM 622 O O . VAL A 1 85 ? 10.743 -2.641 1.566 1.00 87.69 85 VAL A O 1
ATOM 625 N N . SER A 1 86 ? 10.569 -2.162 -0.624 1.00 85.62 86 SER A N 1
ATOM 626 C CA . SER A 1 86 ? 9.427 -1.251 -0.460 1.00 85.62 86 SER A CA 1
ATOM 627 C C . SER A 1 86 ? 8.234 -1.973 0.162 1.00 85.62 86 SER A C 1
ATOM 629 O O . SER A 1 86 ? 7.617 -1.464 1.094 1.00 85.62 86 SER A O 1
ATOM 631 N N . PHE A 1 87 ? 7.946 -3.197 -0.282 1.00 86.19 87 PHE A N 1
ATOM 632 C CA . PHE A 1 87 ? 6.856 -4.001 0.260 1.00 86.19 87 PHE A CA 1
ATOM 633 C C . PHE A 1 87 ? 7.084 -4.372 1.731 1.00 86.19 87 PHE A C 1
ATOM 635 O O . PHE A 1 87 ? 6.180 -4.205 2.551 1.00 86.19 87 PHE A O 1
ATOM 642 N N . ALA A 1 88 ? 8.298 -4.796 2.098 1.00 87.12 88 ALA A N 1
ATOM 643 C CA . ALA A 1 88 ? 8.651 -5.105 3.483 1.00 87.12 88 ALA A CA 1
ATOM 644 C C . ALA A 1 88 ? 8.507 -3.880 4.405 1.00 87.12 88 ALA A C 1
ATOM 646 O O . ALA A 1 88 ? 7.918 -3.979 5.486 1.00 87.12 88 ALA A O 1
ATOM 647 N N . VAL A 1 89 ? 8.979 -2.709 3.960 1.00 87.44 89 VAL A N 1
ATOM 648 C CA . VAL A 1 89 ? 8.834 -1.441 4.693 1.00 87.44 89 VAL A CA 1
ATOM 649 C C . VAL A 1 89 ? 7.359 -1.064 4.844 1.00 87.44 89 VAL A C 1
ATOM 651 O O . VAL A 1 89 ? 6.918 -0.734 5.947 1.00 87.44 89 VAL A O 1
ATOM 654 N N . CYS A 1 90 ? 6.567 -1.175 3.777 1.00 87.44 90 CYS A N 1
ATOM 655 C CA . CYS A 1 90 ? 5.139 -0.878 3.818 1.00 87.44 90 CYS A CA 1
ATOM 656 C C . CYS A 1 90 ? 4.362 -1.827 4.740 1.00 87.44 90 CYS A C 1
ATOM 658 O O . CYS A 1 90 ? 3.489 -1.368 5.477 1.00 87.44 90 CYS A O 1
ATOM 660 N N . ILE A 1 91 ? 4.701 -3.121 4.777 1.00 84.56 91 ILE A N 1
ATOM 661 C CA . ILE A 1 91 ? 4.138 -4.070 5.751 1.00 84.56 91 ILE A CA 1
ATOM 662 C C . ILE A 1 91 ? 4.522 -3.669 7.176 1.00 84.56 91 ILE A C 1
ATOM 664 O O . ILE A 1 91 ? 3.665 -3.638 8.061 1.00 84.56 91 ILE A O 1
ATOM 668 N N . TYR A 1 92 ? 5.788 -3.334 7.425 1.00 88.62 92 TYR A N 1
ATOM 669 C CA . TYR A 1 92 ? 6.232 -2.915 8.753 1.00 88.62 92 TYR A CA 1
ATOM 670 C C . TYR A 1 92 ? 5.476 -1.666 9.239 1.00 88.62 92 TYR A C 1
ATOM 672 O O . TYR A 1 92 ? 4.924 -1.658 10.342 1.00 88.62 92 TYR A O 1
ATOM 680 N N . ILE A 1 93 ? 5.355 -0.639 8.396 1.00 85.44 93 ILE A N 1
ATOM 681 C CA . ILE A 1 93 ? 4.571 0.567 8.701 1.00 85.44 93 ILE A CA 1
ATOM 682 C C . ILE A 1 93 ? 3.087 0.212 8.882 1.00 85.44 93 ILE A C 1
ATOM 684 O O . ILE A 1 93 ? 2.461 0.639 9.852 1.00 85.44 93 ILE A O 1
ATOM 688 N N . GLY A 1 94 ? 2.530 -0.621 8.003 1.00 81.19 94 GLY A N 1
ATOM 689 C CA . GLY A 1 94 ? 1.141 -1.067 8.051 1.00 81.19 94 GLY A CA 1
ATOM 690 C C . GLY A 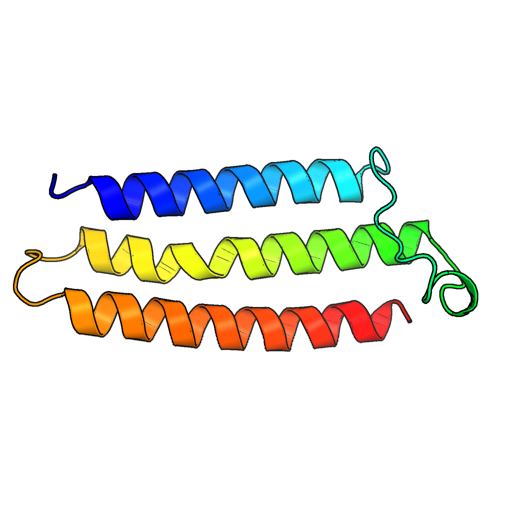1 94 ? 0.787 -1.810 9.340 1.00 81.19 94 GLY A C 1
ATOM 691 O O . GLY A 1 94 ? -0.255 -1.552 9.943 1.00 81.19 94 GLY A O 1
ATOM 692 N N . THR A 1 95 ? 1.671 -2.684 9.827 1.00 82.25 95 THR A N 1
ATOM 693 C CA . THR A 1 95 ? 1.479 -3.381 11.109 1.00 82.25 95 THR A CA 1
ATOM 694 C C . THR A 1 95 ? 1.556 -2.423 12.296 1.00 82.25 95 THR A C 1
ATOM 696 O O . THR A 1 95 ? 0.763 -2.547 13.230 1.00 82.25 95 THR A O 1
ATOM 699 N N . ARG A 1 96 ? 2.452 -1.426 12.259 1.00 85.25 96 ARG A N 1
ATOM 700 C CA . ARG A 1 96 ? 2.530 -0.364 13.276 1.00 85.25 96 ARG A CA 1
ATOM 701 C C . ARG A 1 96 ? 1.273 0.500 13.306 1.00 85.25 96 ARG A C 1
ATOM 703 O O . ARG A 1 96 ? 0.825 0.841 14.397 1.00 85.25 96 ARG A O 1
ATOM 710 N N . ILE A 1 97 ? 0.712 0.835 12.143 1.00 84.31 97 ILE A N 1
ATOM 711 C CA . ILE A 1 97 ? -0.566 1.545 12.040 1.00 84.31 97 ILE A CA 1
ATOM 712 C C . ILE A 1 97 ? -1.664 0.677 12.652 1.00 84.31 97 ILE A C 1
ATOM 714 O O . ILE A 1 97 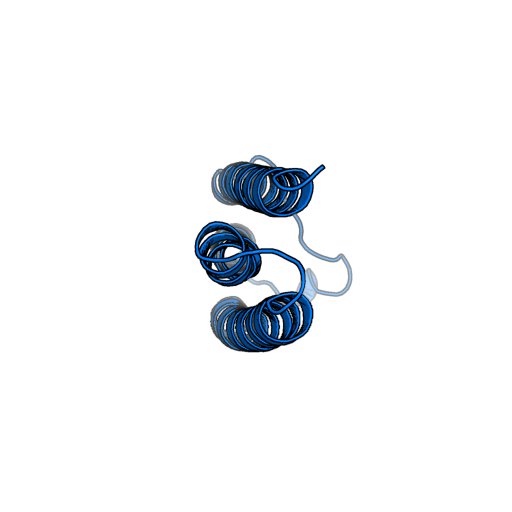? -2.282 1.115 13.606 1.00 84.31 97 ILE A O 1
ATOM 718 N N . MET A 1 98 ? -1.827 -0.574 12.210 1.00 80.12 98 MET A N 1
ATOM 719 C CA . MET A 1 98 ? -2.889 -1.467 12.702 1.00 80.12 98 MET A CA 1
ATOM 720 C C . MET A 1 98 ? -2.827 -1.748 14.207 1.00 80.12 98 MET A C 1
ATOM 722 O O . MET A 1 98 ? -3.868 -1.909 14.837 1.00 80.12 98 MET A O 1
ATOM 726 N N . ARG A 1 99 ? -1.630 -1.789 14.807 1.00 80.19 99 ARG A N 1
ATOM 727 C CA . ARG A 1 99 ? -1.475 -1.926 16.266 1.00 80.19 99 ARG A CA 1
ATOM 728 C C . ARG A 1 99 ? -2.048 -0.747 17.054 1.00 80.19 99 ARG A C 1
ATOM 730 O O . ARG A 1 99 ? -2.286 -0.910 18.237 1.00 80.19 99 ARG A O 1
ATOM 737 N N . LYS A 1 100 ? -2.259 0.420 16.438 1.00 73.19 100 LYS A N 1
ATOM 738 C CA . LYS A 1 100 ? -2.930 1.561 17.081 1.00 73.19 100 LYS A CA 1
ATOM 739 C C . LYS A 1 100 ? -4.465 1.454 17.025 1.00 73.19 100 LYS A C 1
ATOM 741 O O . LYS A 1 100 ? -5.135 2.337 17.555 1.00 73.19 100 LYS A O 1
ATOM 746 N N . ALA A 1 101 ? -5.025 0.461 16.327 1.00 68.00 101 ALA A N 1
ATOM 747 C CA . ALA A 1 101 ? -6.473 0.254 16.151 1.00 68.00 101 ALA A CA 1
ATOM 748 C C . ALA A 1 101 ? -7.006 -0.914 16.979 1.00 68.00 101 ALA A C 1
ATOM 750 O O . ALA A 1 101 ? -8.218 -1.006 17.170 1.00 68.00 101 ALA A O 1
ATOM 751 N N . MET A 1 102 ? -6.115 -1.826 17.374 1.00 66.56 102 MET A N 1
ATOM 752 C CA . MET A 1 102 ? -6.392 -2.956 18.262 1.00 66.56 102 MET A CA 1
ATOM 753 C C . MET A 1 102 ? -6.162 -2.532 19.706 1.00 66.56 102 MET A C 1
ATOM 755 O O . MET A 1 102 ? -6.964 -2.962 20.557 1.00 66.56 102 MET A O 1
#

Foldseek 3Di:
DLLPLLVVLLVQLVVLLVVLVCLLVVVDQPDDPVCPVVFPDSNLLSNLLSVLSNQLSCLLVVLSVQSVPDDPVPRPVVSVVSSVVSNVVSVVVSVVSNVVRD

pLDDT: mean 78.1, std 8.01, range [57.31, 88.62]